Protein AF-A0A7C4NA00-F1 (afdb_monomer_lite)

Secondary structure (DSSP, 8-state):
--HHHHHHHHHHHHHTTHHHHTTTT-SSTT-STT---GGGHHHHHHHHHHHHHHS-HHHHHHHHHHHHHHHGGG--TTS----S--TT-------

Sequence (95 aa):
MTDEIVDAWLDRLFARNLWLDMGRKRPIPHESWFAVAGYFFYYGHYYAALCIELLPPGARGRHCDQLADVLLPLQEKDGSWWDFPLYDYHQQYGT

pLDDT: mean 91.21, std 11.97, range [45.28, 98.5]

Foldseek 3Di:
DDQVVLLVVLVVCLVPVCLLLQQFADADQLPGPNSHHQVCNVVVLVVNLVSLVVHDPVSSPVSVVSSCVPVVVQQDPVRFHGRYDCVPPDP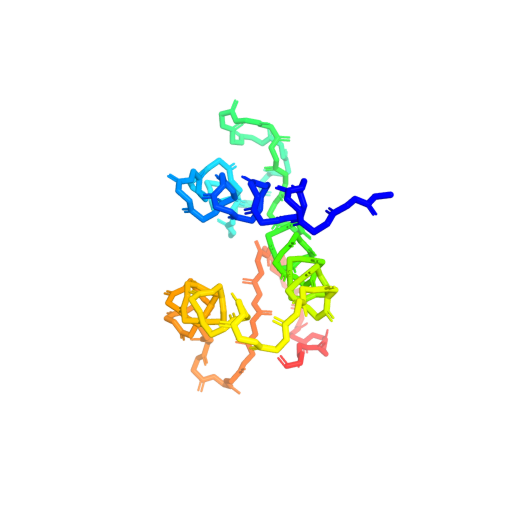DDGD

Structure (mmCIF, N/CA/C/O backbone):
data_AF-A0A7C4NA00-F1
#
_entry.id   AF-A0A7C4NA00-F1
#
loop_
_atom_site.group_PDB
_atom_site.id
_atom_site.type_symbol
_atom_site.label_atom_id
_atom_site.label_alt_id
_atom_site.label_comp_id
_atom_site.label_asym_id
_atom_site.label_entity_id
_atom_site.label_seq_id
_atom_site.pdbx_PDB_ins_code
_atom_site.Cartn_x
_atom_site.Cartn_y
_atom_site.Cartn_z
_atom_site.occupancy
_atom_site.B_iso_or_equiv
_atom_site.auth_seq_id
_atom_site.auth_comp_id
_atom_site.auth_asym_id
_atom_site.auth_atom_id
_atom_site.pdbx_PDB_model_num
ATOM 1 N N . MET A 1 1 ? -11.478 13.899 12.021 1.00 75.19 1 MET A N 1
ATOM 2 C CA . MET A 1 1 ? -11.505 12.626 11.272 1.00 75.19 1 MET A CA 1
ATOM 3 C C . MET A 1 1 ? -12.271 11.636 12.130 1.00 75.19 1 MET A C 1
ATOM 5 O O . MET A 1 1 ? -12.030 11.659 13.328 1.00 75.19 1 MET A O 1
ATOM 9 N N . THR A 1 2 ? -13.233 10.895 11.575 1.00 95.19 2 THR A N 1
ATOM 10 C CA . THR A 1 2 ? -14.045 9.923 12.334 1.00 95.19 2 THR A CA 1
ATOM 11 C C . THR A 1 2 ? -13.667 8.499 11.944 1.00 95.19 2 THR A C 1
ATOM 13 O O . THR A 1 2 ? -13.114 8.297 10.858 1.00 95.19 2 THR A O 1
ATOM 16 N N . ASP A 1 3 ? -13.982 7.532 12.800 1.00 96.75 3 ASP A N 1
ATOM 17 C CA . ASP A 1 3 ? -13.685 6.115 12.569 1.00 96.75 3 ASP A CA 1
ATOM 18 C C . ASP A 1 3 ? -14.352 5.610 11.283 1.00 96.75 3 ASP A C 1
ATOM 20 O O . ASP A 1 3 ? -13.722 4.912 10.494 1.00 96.75 3 ASP A O 1
ATOM 24 N N . GLU A 1 4 ? -15.581 6.052 10.996 1.00 97.31 4 GLU A N 1
ATOM 25 C CA . GLU A 1 4 ? -16.316 5.673 9.783 1.00 97.31 4 GLU A CA 1
ATOM 26 C C . GLU A 1 4 ? -15.622 6.163 8.508 1.00 97.31 4 GLU A C 1
ATOM 28 O O . GLU A 1 4 ? -15.653 5.493 7.477 1.00 97.31 4 GLU A O 1
ATOM 33 N N . ILE A 1 5 ? -14.989 7.340 8.561 1.00 97.81 5 ILE A N 1
ATOM 34 C CA . ILE A 1 5 ? -14.224 7.867 7.428 1.00 97.81 5 ILE A CA 1
ATOM 35 C C . ILE A 1 5 ? -12.970 7.016 7.220 1.00 97.81 5 ILE A C 1
ATOM 37 O O . ILE A 1 5 ? -12.666 6.659 6.084 1.00 97.81 5 ILE A O 1
ATOM 41 N N . VAL A 1 6 ? -12.251 6.687 8.295 1.00 98.00 6 VAL A N 1
ATOM 42 C CA . VAL A 1 6 ? -11.025 5.878 8.221 1.00 98.00 6 VAL A CA 1
ATOM 43 C C . VAL A 1 6 ? -11.327 4.488 7.660 1.00 98.00 6 VAL A C 1
ATOM 45 O O . VAL A 1 6 ? -10.686 4.076 6.693 1.00 98.00 6 VAL A O 1
ATOM 48 N N . ASP A 1 7 ? -12.345 3.818 8.199 1.00 98.12 7 ASP A N 1
ATOM 49 C CA . ASP A 1 7 ? -12.801 2.494 7.763 1.00 98.12 7 ASP A CA 1
ATOM 50 C C . ASP A 1 7 ? -13.182 2.494 6.272 1.00 98.12 7 ASP A C 1
ATOM 52 O O . ASP A 1 7 ? -12.656 1.711 5.479 1.00 98.12 7 ASP A O 1
ATOM 56 N N . ALA A 1 8 ? -13.996 3.467 5.843 1.00 98.12 8 ALA A N 1
ATOM 57 C CA . ALA A 1 8 ? -14.437 3.566 4.454 1.00 98.12 8 ALA A CA 1
ATOM 58 C C . ALA A 1 8 ? -13.284 3.795 3.460 1.00 98.12 8 ALA A C 1
ATOM 60 O O . ALA A 1 8 ? -13.330 3.297 2.330 1.00 98.12 8 ALA A O 1
ATOM 61 N N . TRP A 1 9 ? -12.262 4.573 3.830 1.00 97.69 9 TRP A N 1
ATOM 62 C CA . TRP A 1 9 ? -11.116 4.818 2.949 1.00 97.69 9 TRP A CA 1
ATOM 63 C C . TRP A 1 9 ? -10.122 3.655 2.932 1.00 97.69 9 TRP A C 1
ATOM 65 O O . TRP A 1 9 ? -9.573 3.380 1.863 1.00 97.69 9 TRP A O 1
ATOM 75 N N . LEU A 1 10 ? -9.943 2.936 4.044 1.00 98.06 10 LEU A N 1
ATOM 76 C CA . LEU A 1 10 ? -9.173 1.688 4.071 1.00 98.06 10 LEU A CA 1
ATOM 77 C C . LEU A 1 10 ? -9.830 0.616 3.196 1.00 98.06 10 LEU A C 1
ATOM 79 O O . LEU A 1 10 ? -9.158 0.028 2.348 1.00 98.06 10 LEU A O 1
ATOM 83 N N . ASP A 1 11 ? -11.149 0.438 3.300 1.00 97.81 11 ASP A N 1
ATOM 84 C CA . ASP A 1 11 ? -11.893 -0.487 2.435 1.00 97.81 11 ASP A CA 1
ATOM 85 C C . ASP A 1 11 ? -11.693 -0.156 0.948 1.00 97.81 11 ASP A C 1
ATOM 87 O O . ASP A 1 11 ? -11.438 -1.039 0.125 1.00 97.81 11 ASP A O 1
ATOM 91 N N . ARG A 1 12 ? -11.752 1.130 0.582 1.00 97.56 12 ARG A N 1
ATOM 92 C CA . ARG A 1 12 ? -11.524 1.573 -0.803 1.00 97.56 12 ARG A CA 1
ATOM 93 C C . ARG A 1 12 ? -10.090 1.361 -1.264 1.00 97.56 12 ARG A C 1
ATOM 95 O O . ARG A 1 12 ? -9.902 1.007 -2.429 1.00 97.56 12 ARG A O 1
ATOM 102 N N . LEU A 1 13 ? -9.108 1.593 -0.391 1.00 97.25 13 LEU A N 1
ATOM 103 C CA . LEU A 1 13 ? -7.698 1.370 -0.698 1.00 97.25 13 LEU A CA 1
ATOM 104 C C . LEU A 1 13 ? -7.484 -0.088 -1.105 1.00 97.25 13 LEU A C 1
ATOM 106 O O . LEU A 1 13 ? -7.035 -0.341 -2.222 1.00 97.25 13 LEU A O 1
ATOM 110 N N . PHE A 1 14 ? -7.880 -1.037 -0.255 1.00 97.44 14 PHE A N 1
ATOM 111 C CA . PHE A 1 14 ? -7.667 -2.459 -0.523 1.00 97.44 14 PHE A CA 1
ATOM 112 C C . PHE A 1 14 ? -8.520 -2.968 -1.688 1.00 97.44 14 PHE A C 1
ATOM 114 O O . PHE A 1 14 ? -8.003 -3.648 -2.575 1.00 97.44 14 PHE A O 1
ATOM 121 N N . ALA A 1 15 ? -9.792 -2.563 -1.778 1.00 96.81 15 ALA A N 1
ATOM 122 C CA . ALA A 1 15 ? -10.669 -2.962 -2.882 1.00 96.81 15 ALA A CA 1
ATOM 123 C C . ALA A 1 15 ? -10.189 -2.462 -4.257 1.00 96.81 15 ALA A C 1
ATOM 125 O O . ALA A 1 15 ? -10.605 -2.993 -5.290 1.00 96.81 15 ALA A O 1
ATOM 126 N N . ARG A 1 16 ? -9.354 -1.416 -4.299 1.00 94.88 16 ARG A N 1
ATOM 127 C CA . ARG A 1 16 ? -8.861 -0.802 -5.539 1.00 94.88 16 ARG A CA 1
ATOM 128 C C . ARG A 1 16 ? -7.339 -0.720 -5.614 1.00 94.88 16 ARG A C 1
ATOM 130 O O . ARG A 1 16 ? -6.846 0.030 -6.443 1.00 94.88 16 ARG A O 1
ATOM 137 N N . ASN A 1 17 ? -6.594 -1.526 -4.860 1.00 94.25 17 ASN A N 1
ATOM 138 C CA . ASN A 1 17 ? -5.137 -1.388 -4.722 1.00 94.25 17 ASN A CA 1
ATOM 139 C C . ASN A 1 17 ? -4.342 -1.360 -6.051 1.00 94.25 17 ASN A C 1
ATOM 141 O O . ASN A 1 17 ? -3.259 -0.784 -6.128 1.00 94.25 17 ASN A O 1
ATOM 145 N N . LEU A 1 18 ? -4.898 -1.923 -7.132 1.00 92.94 18 LEU A N 1
ATOM 146 C CA . LEU A 1 18 ? -4.290 -1.945 -8.467 1.00 92.94 18 LEU A CA 1
ATOM 147 C C . LEU A 1 18 ? -3.827 -0.573 -8.984 1.00 92.94 18 LEU A C 1
ATOM 149 O O . LEU A 1 18 ? -2.848 -0.522 -9.724 1.00 92.94 18 LEU A O 1
ATOM 153 N N . TRP A 1 19 ? -4.497 0.532 -8.628 1.00 93.00 19 TRP A N 1
ATOM 154 C CA . TRP A 1 19 ? -4.063 1.861 -9.090 1.00 93.00 19 TRP A CA 1
ATOM 155 C C . TRP A 1 19 ? -2.693 2.260 -8.517 1.00 93.00 19 TRP A C 1
ATOM 157 O O . TRP A 1 19 ? -1.941 2.963 -9.191 1.00 93.00 19 TRP A O 1
ATOM 167 N N . LEU A 1 20 ? -2.366 1.779 -7.313 1.00 92.69 20 LEU A N 1
ATOM 168 C CA . LEU A 1 20 ? -1.094 2.001 -6.628 1.00 92.69 20 LEU A CA 1
ATOM 169 C C . LEU A 1 20 ? -0.051 0.957 -7.061 1.00 92.69 20 LEU A C 1
ATOM 171 O O . LEU A 1 20 ? 1.095 1.300 -7.343 1.00 92.69 20 LEU A O 1
ATOM 175 N N . ASP A 1 21 ? -0.464 -0.307 -7.187 1.00 95.12 21 ASP A N 1
ATOM 176 C CA . ASP A 1 21 ? 0.409 -1.424 -7.576 1.00 95.12 21 ASP A CA 1
ATOM 177 C C . ASP A 1 21 ? 0.955 -1.307 -9.008 1.00 95.12 21 ASP A C 1
ATOM 179 O O . ASP A 1 21 ? 2.091 -1.682 -9.284 1.00 95.12 21 ASP A O 1
ATOM 183 N N . MET A 1 22 ? 0.186 -0.726 -9.932 1.00 95.12 22 MET A N 1
ATOM 184 C CA . MET A 1 22 ? 0.551 -0.654 -11.354 1.00 95.12 22 MET A CA 1
ATOM 185 C C . MET A 1 22 ? 1.886 0.064 -11.628 1.00 95.12 22 MET A C 1
ATOM 187 O O . MET A 1 22 ? 2.536 -0.217 -12.640 1.00 95.12 22 MET A O 1
ATOM 191 N N . GLY A 1 23 ? 2.271 1.011 -10.768 1.00 92.94 23 GLY A N 1
ATOM 192 C CA . GLY A 1 23 ? 3.538 1.742 -10.856 1.00 92.94 23 GLY A CA 1
ATOM 193 C C . GLY A 1 23 ? 4.719 1.036 -10.182 1.00 92.94 23 GLY A C 1
ATOM 194 O O . GLY A 1 23 ? 5.861 1.456 -10.371 1.00 92.94 23 GLY A O 1
ATOM 195 N N . ARG A 1 24 ? 4.479 -0.021 -9.400 1.00 93.38 24 ARG A N 1
ATOM 196 C CA . ARG A 1 24 ? 5.514 -0.720 -8.634 1.00 93.38 24 ARG A CA 1
ATOM 197 C C . ARG A 1 24 ? 6.513 -1.408 -9.570 1.00 93.38 24 ARG A C 1
ATOM 199 O O . ARG A 1 24 ? 6.138 -1.997 -10.581 1.00 93.38 24 ARG A O 1
ATOM 206 N N . LYS A 1 25 ? 7.802 -1.315 -9.229 1.00 91.38 25 LYS A N 1
ATOM 207 C CA . LYS A 1 25 ? 8.966 -1.804 -9.998 1.00 91.38 25 LYS A CA 1
ATOM 208 C C . LYS A 1 25 ? 9.124 -1.205 -11.405 1.00 91.38 25 LYS A C 1
ATOM 210 O O . LYS A 1 25 ? 9.965 -1.677 -12.168 1.00 91.38 25 LYS A O 1
ATOM 215 N N . ARG A 1 26 ? 8.364 -0.168 -11.769 1.00 92.00 26 ARG A N 1
ATOM 216 C CA . ARG A 1 26 ? 8.500 0.487 -13.074 1.00 92.00 26 ARG A CA 1
ATOM 217 C C . ARG A 1 26 ? 9.718 1.419 -13.130 1.00 92.00 26 ARG A C 1
ATOM 219 O O . ARG A 1 26 ? 9.949 2.147 -12.166 1.00 92.00 26 ARG A O 1
ATOM 226 N N . PRO A 1 27 ? 10.487 1.425 -14.235 1.00 90.88 27 PRO A N 1
ATOM 227 C CA . PRO A 1 27 ? 11.704 2.224 -14.378 1.00 90.88 27 PRO A CA 1
ATOM 228 C C . PRO A 1 27 ? 11.472 3.674 -14.798 1.00 90.88 27 PRO A C 1
ATOM 230 O O . PRO A 1 27 ? 12.441 4.427 -14.858 1.00 90.88 27 PRO A O 1
ATOM 233 N N . ILE A 1 28 ? 10.249 4.097 -15.117 1.00 91.88 28 ILE A N 1
ATOM 234 C CA . ILE A 1 28 ? 9.965 5.510 -15.384 1.00 91.88 28 ILE A CA 1
ATOM 235 C C . ILE A 1 28 ? 8.874 5.971 -14.407 1.00 91.88 28 ILE A C 1
ATOM 237 O O . ILE A 1 28 ? 7.768 5.425 -14.414 1.00 91.88 28 ILE A O 1
ATOM 241 N N . PRO A 1 29 ? 9.151 6.964 -13.538 1.00 92.31 29 PRO A N 1
ATOM 242 C CA . PRO A 1 29 ? 8.131 7.557 -12.683 1.00 92.31 29 PRO A CA 1
ATOM 243 C C . PRO A 1 29 ? 6.936 8.046 -13.503 1.00 92.31 29 PRO A C 1
ATOM 245 O O . PRO A 1 29 ? 7.106 8.588 -14.591 1.00 92.31 29 PRO A O 1
ATOM 248 N N . HIS A 1 30 ? 5.729 7.897 -12.957 1.00 94.38 30 HIS A N 1
ATOM 249 C CA . HIS A 1 30 ? 4.495 8.420 -13.553 1.00 94.38 30 HIS A CA 1
ATOM 250 C C . HIS A 1 30 ? 4.131 7.854 -14.943 1.00 94.38 30 HIS A C 1
ATOM 252 O O . HIS A 1 30 ? 3.238 8.389 -15.592 1.00 94.38 30 HIS A O 1
ATOM 258 N N . GLU A 1 31 ? 4.753 6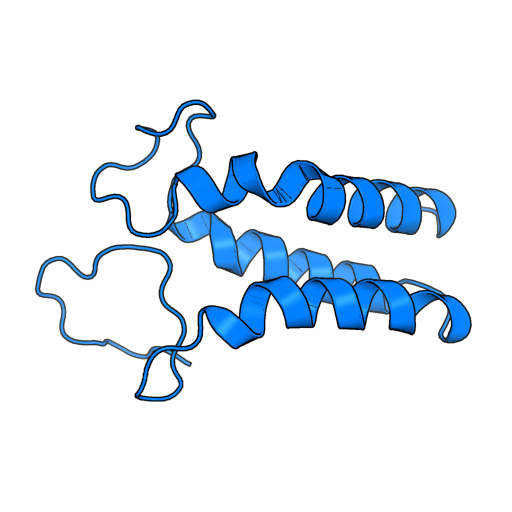.755 -15.389 1.00 95.00 31 GLU A N 1
ATOM 259 C CA . GLU A 1 31 ? 4.421 6.122 -16.678 1.00 95.00 31 GLU A CA 1
ATOM 260 C C . GLU A 1 31 ? 3.201 5.184 -16.619 1.00 95.00 31 GLU A C 1
ATOM 262 O O . GLU A 1 31 ? 2.692 4.739 -17.647 1.00 95.00 31 GLU A O 1
ATOM 267 N N . SER A 1 32 ? 2.752 4.827 -15.412 1.00 93.81 32 SER A N 1
ATOM 268 C CA . SER A 1 32 ? 1.559 4.002 -15.211 1.00 93.81 32 SER A CA 1
ATOM 269 C C . SER A 1 32 ? 0.287 4.766 -15.600 1.00 93.81 32 SER A C 1
ATOM 271 O O . SER A 1 32 ? 0.275 5.993 -15.652 1.00 93.81 32 SER A O 1
ATOM 273 N N . TRP A 1 33 ? -0.823 4.052 -15.825 1.00 94.88 33 TRP A N 1
ATOM 274 C CA . TRP A 1 33 ? -2.099 4.661 -16.237 1.00 94.88 33 TRP A CA 1
ATOM 275 C C . TRP A 1 33 ? -2.586 5.765 -15.287 1.00 94.88 33 TRP A C 1
ATOM 277 O O . TRP A 1 33 ? -3.163 6.760 -15.717 1.00 94.88 33 TRP A O 1
ATOM 287 N N . PHE A 1 34 ? -2.341 5.593 -13.987 1.00 94.88 34 PHE A N 1
ATOM 288 C CA . PHE A 1 34 ? -2.735 6.545 -12.949 1.00 94.88 34 PHE A CA 1
ATOM 289 C C . PHE A 1 34 ? -1.652 7.580 -12.633 1.00 94.88 34 PHE A C 1
ATOM 291 O O . PHE A 1 34 ? -1.811 8.352 -11.692 1.00 94.88 34 PHE A O 1
ATOM 298 N N . ALA A 1 35 ? -0.553 7.593 -13.394 1.00 95.81 35 ALA A N 1
ATOM 299 C CA . ALA A 1 35 ? 0.589 8.474 -13.189 1.00 95.81 35 ALA A CA 1
ATOM 300 C C . ALA A 1 35 ? 1.138 8.428 -11.750 1.00 95.81 35 ALA A C 1
ATOM 302 O O . ALA A 1 35 ? 1.633 9.425 -11.231 1.00 95.81 35 ALA A O 1
ATOM 303 N N . VAL A 1 36 ? 1.079 7.266 -11.094 1.00 94.31 36 VAL A N 1
ATOM 304 C CA . VAL A 1 36 ? 1.706 7.045 -9.784 1.00 94.31 36 VAL A CA 1
ATOM 305 C C . VAL A 1 36 ? 3.100 6.470 -10.001 1.00 94.31 36 VAL A C 1
ATOM 307 O O . VAL A 1 36 ? 3.276 5.534 -10.788 1.00 94.31 36 VAL A O 1
ATOM 310 N N . ALA A 1 37 ? 4.096 7.048 -9.331 1.00 93.00 37 ALA A N 1
ATOM 311 C CA . ALA A 1 37 ? 5.461 6.532 -9.322 1.00 93.00 37 ALA A CA 1
ATOM 312 C C . ALA A 1 37 ? 5.610 5.371 -8.324 1.00 93.00 37 ALA A C 1
ATOM 314 O O . ALA A 1 37 ? 4.941 5.353 -7.292 1.00 93.00 37 ALA A O 1
ATOM 315 N N . GLY A 1 38 ? 6.504 4.421 -8.620 1.00 92.25 38 GLY A N 1
ATOM 316 C CA . GLY A 1 38 ? 6.647 3.190 -7.834 1.00 92.25 38 GLY A CA 1
ATOM 317 C C . GLY A 1 38 ? 6.975 3.415 -6.357 1.00 92.25 38 GLY A C 1
ATOM 318 O O . GLY A 1 38 ? 6.387 2.742 -5.522 1.00 92.25 38 GLY A O 1
ATOM 319 N N . TYR A 1 39 ? 7.790 4.426 -6.027 1.00 90.75 39 TYR A N 1
ATOM 320 C CA . TYR A 1 39 ? 8.197 4.766 -4.650 1.00 90.75 39 TYR A CA 1
ATOM 321 C C . TYR A 1 39 ? 7.061 5.254 -3.727 1.00 90.75 39 TYR A C 1
ATOM 323 O O . TYR A 1 39 ? 7.297 5.592 -2.567 1.00 90.75 39 TYR A O 1
ATOM 331 N N . PHE A 1 40 ? 5.822 5.331 -4.225 1.00 94.19 40 PHE A N 1
ATOM 332 C CA . PHE A 1 40 ? 4.644 5.600 -3.400 1.00 94.19 40 PHE A CA 1
ATOM 333 C C . PHE A 1 40 ? 3.931 4.336 -2.917 1.00 94.19 40 PHE A C 1
ATOM 335 O O . PHE A 1 40 ? 3.026 4.453 -2.088 1.00 94.19 40 PHE A O 1
ATOM 342 N N . PHE A 1 41 ? 4.298 3.146 -3.400 1.00 95.75 41 PHE A N 1
ATOM 343 C CA . PHE A 1 41 ? 3.567 1.928 -3.068 1.00 95.75 41 PHE A CA 1
ATOM 344 C C . PHE A 1 41 ? 3.681 1.594 -1.579 1.00 95.75 41 PHE A C 1
ATOM 346 O O . PHE A 1 41 ? 2.660 1.572 -0.888 1.00 95.75 41 PHE A O 1
ATOM 353 N N . TYR A 1 42 ? 4.891 1.391 -1.049 1.00 96.06 42 TYR A N 1
ATOM 354 C CA . TYR A 1 42 ? 5.040 1.088 0.381 1.00 96.06 42 TYR A CA 1
ATOM 355 C C . TYR A 1 42 ? 4.785 2.309 1.254 1.00 96.06 42 TYR A C 1
ATOM 357 O O . TYR A 1 42 ? 4.246 2.166 2.347 1.00 96.06 42 TYR A O 1
ATOM 365 N N . TYR A 1 43 ? 5.070 3.512 0.752 1.00 95.62 43 TYR A N 1
ATOM 366 C CA . TYR A 1 43 ? 4.706 4.753 1.434 1.00 95.62 43 TYR A CA 1
ATOM 367 C C . TYR A 1 43 ? 3.194 4.829 1.703 1.00 95.62 43 TYR A C 1
ATOM 369 O O . TYR A 1 43 ? 2.774 5.077 2.831 1.00 95.62 43 TYR A O 1
ATOM 377 N N . GLY A 1 44 ? 2.359 4.552 0.696 1.00 96.44 44 GLY A N 1
ATOM 378 C CA . GLY A 1 44 ? 0.904 4.535 0.849 1.00 96.44 44 GLY A CA 1
ATOM 379 C C . GLY A 1 44 ? 0.430 3.476 1.847 1.00 96.44 44 GLY A C 1
ATOM 380 O O . GLY A 1 44 ? -0.386 3.771 2.719 1.00 96.44 44 GLY A O 1
ATOM 381 N N . HIS A 1 45 ? 0.986 2.265 1.773 1.00 97.88 45 HIS A N 1
ATOM 382 C CA . HIS A 1 45 ? 0.634 1.167 2.679 1.00 97.88 45 HIS A CA 1
ATOM 383 C C . HIS A 1 45 ? 1.131 1.378 4.117 1.00 97.88 45 HIS A C 1
ATOM 385 O O . HIS A 1 45 ? 0.463 0.959 5.060 1.00 97.88 45 HIS A O 1
ATOM 391 N N . TYR A 1 46 ? 2.241 2.093 4.311 1.00 97.94 46 TYR A N 1
ATOM 392 C CA . TYR A 1 46 ? 2.695 2.521 5.633 1.00 97.94 46 TYR A CA 1
ATOM 393 C C . TYR A 1 46 ? 1.668 3.447 6.298 1.00 97.94 46 TYR A C 1
ATOM 395 O O . TYR A 1 46 ? 1.256 3.208 7.433 1.00 97.94 46 TYR A O 1
ATOM 403 N N . TYR A 1 47 ? 1.172 4.458 5.579 1.00 98.00 47 TYR A N 1
ATOM 404 C CA . TYR A 1 47 ? 0.109 5.318 6.109 1.00 98.00 47 TYR A CA 1
ATOM 405 C C . TYR A 1 47 ? -1.226 4.585 6.257 1.00 98.00 47 TYR A C 1
ATOM 407 O O . TYR A 1 47 ? -1.980 4.904 7.173 1.00 98.00 47 TYR A O 1
ATOM 415 N N . ALA A 1 48 ? -1.506 3.573 5.432 1.00 98.19 48 ALA A N 1
ATOM 416 C CA . ALA A 1 48 ? -2.647 2.690 5.657 1.00 98.19 48 ALA A CA 1
ATOM 417 C C . ALA A 1 48 ? -2.532 1.958 7.003 1.00 98.19 48 ALA A C 1
ATOM 419 O O . ALA A 1 48 ? -3.494 1.961 7.765 1.00 98.19 48 ALA A O 1
ATOM 420 N N . ALA A 1 49 ? -1.355 1.423 7.348 1.00 98.50 49 ALA A N 1
ATOM 421 C CA . ALA A 1 49 ? -1.110 0.802 8.652 1.00 98.50 49 ALA A CA 1
ATOM 422 C C . ALA A 1 49 ? -1.344 1.782 9.814 1.00 98.50 49 ALA A C 1
ATOM 424 O O . ALA A 1 49 ? -2.020 1.447 10.785 1.00 98.50 49 ALA A O 1
ATOM 425 N N . LEU A 1 50 ? -0.864 3.024 9.690 1.00 98.38 50 LEU A N 1
ATOM 426 C CA . LEU A 1 50 ? -1.129 4.065 10.689 1.00 98.38 50 LEU A CA 1
ATOM 427 C C . LEU A 1 50 ? -2.622 4.400 10.801 1.00 98.38 50 LEU A C 1
ATOM 429 O O . LEU A 1 50 ? -3.119 4.613 11.902 1.00 98.38 50 LEU A O 1
ATOM 433 N N . CYS A 1 51 ? -3.352 4.423 9.685 1.00 98.31 51 CYS A N 1
ATOM 434 C CA . CYS A 1 51 ? -4.801 4.610 9.689 1.00 98.31 51 CYS A CA 1
ATOM 435 C C . CYS A 1 51 ? -5.530 3.451 10.382 1.00 98.31 51 CYS A C 1
ATOM 437 O O . CYS A 1 51 ? -6.479 3.700 11.119 1.00 98.31 51 CYS A O 1
ATOM 439 N N . ILE A 1 52 ? -5.079 2.205 10.212 1.00 98.50 52 ILE A N 1
ATOM 440 C CA . ILE A 1 52 ? -5.645 1.047 10.925 1.00 98.50 52 ILE A CA 1
ATOM 441 C C . ILE A 1 52 ? -5.513 1.232 12.443 1.00 98.50 52 ILE A C 1
ATOM 443 O O . ILE A 1 52 ? -6.461 0.962 13.179 1.00 98.50 52 ILE A O 1
ATOM 447 N N . GLU A 1 53 ? -4.390 1.771 12.920 1.00 98.06 53 GLU A N 1
ATOM 448 C CA . GLU A 1 53 ? -4.178 2.065 14.344 1.00 98.06 53 GLU A CA 1
AT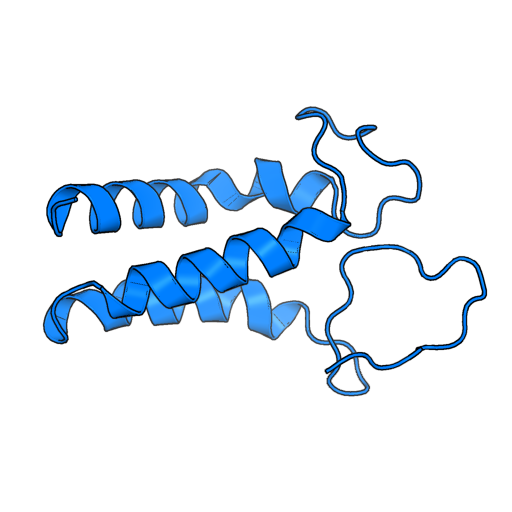OM 449 C C . GLU A 1 53 ? -5.115 3.146 14.910 1.00 98.06 53 GLU A C 1
ATOM 451 O O . GLU A 1 53 ? -5.290 3.226 16.128 1.00 98.06 53 GLU A O 1
ATOM 456 N N . LEU A 1 54 ? -5.761 3.949 14.061 1.00 97.56 54 LEU A N 1
ATOM 457 C CA . LEU A 1 54 ? -6.766 4.924 14.497 1.00 97.56 54 LEU A CA 1
ATOM 458 C C . LEU A 1 54 ? -8.129 4.285 14.782 1.00 97.56 54 LEU A C 1
ATOM 460 O O . LEU A 1 54 ? -8.919 4.872 15.515 1.00 97.56 54 LEU A O 1
ATOM 464 N N . LEU A 1 55 ? -8.409 3.097 14.240 1.00 98.06 55 LEU A N 1
ATOM 465 C CA . LEU A 1 55 ? -9.689 2.422 14.440 1.00 98.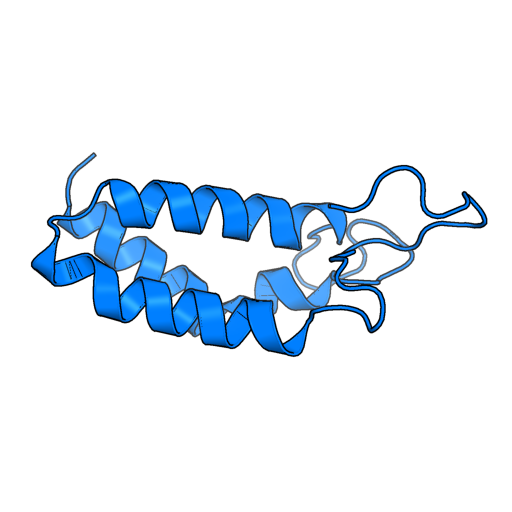06 55 LEU A CA 1
ATOM 466 C C . LEU A 1 55 ? -9.813 1.827 15.856 1.00 98.06 55 LEU A C 1
ATOM 468 O O . LEU A 1 55 ? -8.802 1.471 16.482 1.00 98.06 55 LEU A O 1
ATOM 472 N N . PRO A 1 56 ? -11.047 1.615 16.354 1.00 97.19 56 PRO A N 1
ATOM 473 C CA . PRO A 1 56 ? -11.287 0.837 17.563 1.00 97.19 56 PRO A CA 1
ATOM 474 C C . PRO A 1 56 ? -10.690 -0.574 17.440 1.00 97.19 56 PRO A C 1
ATOM 476 O O . PRO A 1 56 ? -10.774 -1.168 16.363 1.00 97.19 56 PRO A O 1
ATOM 479 N N . PRO A 1 57 ? -10.151 -1.174 18.520 1.00 96.44 57 PRO A N 1
ATOM 480 C CA . PRO A 1 57 ? -9.456 -2.465 18.452 1.00 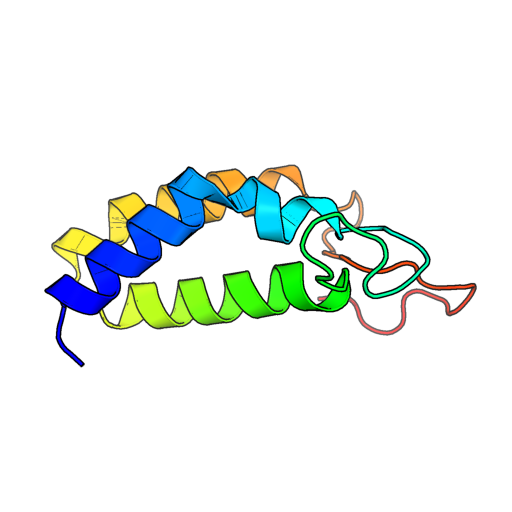96.44 57 PRO A CA 1
ATOM 481 C C . PRO A 1 57 ? -10.235 -3.588 17.747 1.00 96.44 57 PRO A C 1
ATOM 483 O O . PRO A 1 57 ? -9.645 -4.372 17.011 1.00 96.44 57 PRO A O 1
ATOM 486 N N . GLY A 1 58 ? -11.562 -3.637 17.915 1.00 95.75 58 GLY A N 1
ATOM 487 C CA . GLY A 1 58 ? -12.419 -4.645 17.281 1.00 95.75 58 GLY A CA 1
ATOM 488 C C . GLY A 1 58 ? -12.578 -4.506 15.760 1.00 95.75 58 GLY A C 1
ATOM 489 O O . GLY A 1 58 ? -12.977 -5.469 15.115 1.00 95.75 58 GLY A O 1
ATOM 490 N N . ALA A 1 59 ? -12.258 -3.345 15.181 1.00 95.06 59 ALA A N 1
ATOM 491 C CA . ALA A 1 59 ? -12.385 -3.076 13.745 1.00 95.06 59 ALA A CA 1
ATOM 492 C C . ALA A 1 59 ? -11.064 -3.250 12.969 1.00 95.06 59 ALA A C 1
ATOM 494 O O . ALA A 1 59 ? -11.072 -3.340 11.744 1.00 95.06 59 ALA A O 1
ATOM 495 N N . ARG A 1 60 ? -9.921 -3.340 13.664 1.00 98.06 60 ARG A N 1
ATOM 496 C CA . ARG A 1 60 ? -8.588 -3.373 13.032 1.00 98.06 60 ARG A CA 1
ATOM 497 C C . ARG A 1 60 ? -8.302 -4.663 12.275 1.00 98.06 60 ARG A C 1
ATOM 499 O O . ARG A 1 60 ? -7.711 -4.611 11.203 1.00 98.06 60 ARG A O 1
ATOM 506 N N . GLY A 1 61 ? -8.729 -5.804 12.827 1.00 98.12 61 GLY A N 1
ATOM 507 C CA . GLY A 1 61 ? -8.337 -7.137 12.350 1.00 98.12 61 GLY A CA 1
ATOM 508 C C . GLY A 1 61 ? -8.561 -7.331 10.851 1.00 98.12 61 GLY A C 1
ATOM 509 O O . GLY A 1 61 ? -7.631 -7.686 10.138 1.00 98.12 61 GLY A O 1
ATOM 510 N N . ARG A 1 62 ? -9.750 -6.955 10.358 1.00 97.62 62 ARG A N 1
ATOM 511 C CA . ARG A 1 62 ? -10.096 -7.024 8.930 1.00 97.62 62 ARG A CA 1
ATOM 512 C C . ARG A 1 62 ? -9.075 -6.310 8.039 1.00 97.62 62 ARG A C 1
ATOM 514 O O . ARG A 1 62 ? -8.683 -6.845 7.008 1.00 97.62 62 ARG A O 1
ATOM 521 N N . HIS A 1 63 ? -8.663 -5.102 8.416 1.00 98.44 63 HIS A N 1
ATOM 522 C CA . HIS A 1 63 ? -7.731 -4.313 7.615 1.00 98.44 63 HIS A CA 1
ATOM 523 C C . HIS A 1 63 ? -6.277 -4.751 7.797 1.00 98.44 63 HIS A C 1
ATOM 525 O O . HIS A 1 63 ? -5.498 -4.641 6.853 1.00 98.44 63 HIS A O 1
ATOM 531 N N . 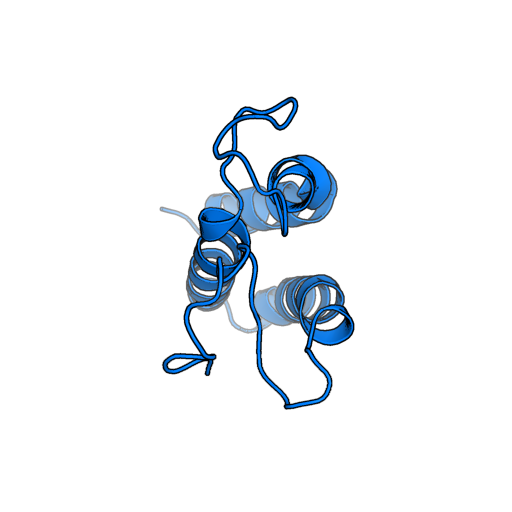CYS A 1 64 ? -5.909 -5.278 8.969 1.00 98.44 64 CYS A N 1
ATOM 532 C CA . CYS A 1 64 ? -4.610 -5.921 9.166 1.00 98.44 64 CYS A CA 1
ATOM 533 C C . CYS A 1 64 ? -4.443 -7.119 8.225 1.00 98.44 64 CYS A C 1
ATOM 535 O O . CYS A 1 64 ? -3.402 -7.236 7.582 1.00 98.44 64 CYS A O 1
ATOM 537 N N . ASP A 1 65 ? -5.476 -7.957 8.102 1.00 98.44 65 ASP A N 1
ATOM 538 C CA . ASP A 1 65 ? -5.467 -9.119 7.207 1.00 98.44 65 ASP A CA 1
ATOM 539 C C . ASP A 1 65 ? -5.332 -8.677 5.742 1.00 98.44 65 ASP A C 1
ATOM 541 O O . ASP A 1 65 ? -4.456 -9.155 5.026 1.00 98.44 65 ASP A O 1
ATOM 545 N N . GLN A 1 66 ? -6.112 -7.676 5.316 1.00 98.25 66 GLN A N 1
ATOM 546 C CA . GLN A 1 66 ? -6.005 -7.103 3.966 1.00 98.25 66 GLN A CA 1
ATOM 547 C C . GLN A 1 66 ? -4.615 -6.513 3.681 1.00 98.25 66 GLN A C 1
ATOM 549 O O . GLN A 1 66 ? -4.091 -6.661 2.577 1.00 98.25 66 GLN A O 1
ATOM 554 N N . LEU A 1 67 ? -4.003 -5.843 4.661 1.00 98.44 67 LEU A N 1
ATOM 555 C CA . LEU A 1 67 ? -2.654 -5.300 4.521 1.00 98.44 67 LEU A CA 1
ATOM 556 C C . LEU A 1 67 ? -1.612 -6.418 4.402 1.00 98.44 67 LEU A C 1
ATOM 558 O O . LEU A 1 67 ? -0.707 -6.325 3.571 1.00 98.44 67 LEU A O 1
ATOM 562 N N . ALA A 1 68 ? -1.749 -7.477 5.200 1.00 98.25 68 ALA A N 1
ATOM 563 C CA . ALA A 1 68 ? -0.875 -8.643 5.151 1.00 98.25 68 ALA A CA 1
ATOM 564 C C . ALA A 1 68 ? -0.976 -9.370 3.801 1.00 98.25 68 ALA A C 1
ATOM 566 O O . ALA A 1 68 ? 0.058 -9.680 3.206 1.00 98.25 68 ALA A O 1
ATOM 567 N N . ASP A 1 69 ? -2.190 -9.552 3.279 1.00 97.75 69 ASP A N 1
ATOM 568 C CA . ASP A 1 69 ? -2.442 -10.161 1.967 1.00 97.75 69 ASP A CA 1
ATOM 569 C C . ASP A 1 69 ? -1.774 -9.385 0.823 1.00 97.75 69 ASP A C 1
ATOM 571 O O . ASP A 1 69 ? -1.354 -9.979 -0.172 1.00 97.75 69 ASP A O 1
ATOM 575 N N . VAL A 1 70 ? -1.646 -8.061 0.956 1.00 97.06 70 VAL A N 1
ATOM 576 C CA . VAL A 1 70 ? -0.943 -7.230 -0.027 1.00 97.06 70 VAL A CA 1
ATOM 577 C C . VAL A 1 70 ? 0.569 -7.287 0.159 1.00 97.06 70 VAL A C 1
ATOM 579 O O . VAL A 1 70 ? 1.288 -7.431 -0.826 1.00 97.06 70 VAL A O 1
ATOM 582 N N . LEU A 1 71 ? 1.076 -7.126 1.383 1.00 97.06 71 LEU A N 1
ATOM 583 C CA . LEU A 1 71 ? 2.507 -6.907 1.609 1.00 97.06 71 LEU A CA 1
ATOM 584 C C . LEU A 1 71 ? 3.319 -8.200 1.683 1.00 97.06 71 LEU A C 1
ATOM 586 O O . LEU A 1 71 ? 4.411 -8.250 1.114 1.00 97.06 71 LEU A O 1
ATOM 590 N N . LEU A 1 72 ? 2.820 -9.243 2.352 1.00 97.25 72 LEU A N 1
ATOM 591 C CA . LEU A 1 72 ? 3.596 -10.467 2.589 1.00 97.25 72 LEU A CA 1
ATOM 592 C C . LEU A 1 72 ? 4.034 -11.174 1.295 1.00 97.25 72 LEU A C 1
ATOM 594 O O . LEU A 1 72 ? 5.193 -11.582 1.224 1.00 97.25 72 LEU A O 1
ATOM 598 N N . PRO A 1 73 ? 3.202 -11.274 0.237 1.00 97.00 73 PRO A N 1
ATOM 599 C CA . PRO A 1 73 ? 3.635 -11.883 -1.023 1.00 97.00 73 PRO A CA 1
ATOM 600 C C . PRO A 1 73 ? 4.705 -11.081 -1.778 1.00 97.00 73 PRO A C 1
ATOM 602 O O . PRO A 1 73 ? 5.285 -11.594 -2.733 1.00 97.00 73 PRO A O 1
ATOM 605 N N . LEU A 1 74 ? 4.930 -9.819 -1.399 1.00 95.50 74 LEU A N 1
ATOM 606 C CA . LEU A 1 74 ? 5.851 -8.900 -2.072 1.00 95.50 74 LEU A CA 1
ATOM 607 C C . LEU A 1 74 ? 7.232 -8.832 -1.412 1.00 95.50 74 LEU A C 1
ATOM 609 O O . LEU A 1 74 ? 8.077 -8.071 -1.883 1.00 95.50 74 LEU A O 1
ATOM 613 N N . GLN A 1 75 ? 7.450 -9.598 -0.339 1.00 96.00 75 GLN A N 1
ATOM 614 C CA . GLN A 1 75 ? 8.744 -9.673 0.326 1.00 96.00 75 GLN A CA 1
ATOM 615 C C . GLN A 1 75 ? 9.786 -10.294 -0.608 1.00 96.00 75 GLN A C 1
ATOM 617 O O . GLN A 1 75 ? 9.564 -11.347 -1.213 1.00 96.00 75 GLN A O 1
ATOM 622 N N . GLU A 1 76 ? 10.943 -9.653 -0.711 1.00 91.88 76 GLU A N 1
ATOM 623 C CA . GLU A 1 76 ? 12.083 -10.192 -1.441 1.00 91.88 76 GLU A CA 1
ATOM 624 C C . GLU A 1 76 ? 12.713 -11.366 -0.671 1.00 91.88 76 GLU A C 1
ATOM 626 O O . GLU A 1 76 ? 12.521 -11.544 0.532 1.00 91.88 76 GLU A O 1
ATOM 631 N N . LYS A 1 77 ? 13.517 -12.188 -1.354 1.00 92.19 77 LYS A N 1
ATOM 632 C CA . LYS A 1 77 ? 14.141 -13.382 -0.742 1.00 92.19 77 LYS A CA 1
ATOM 633 C C . LYS A 1 77 ? 15.071 -13.068 0.433 1.00 92.19 77 LYS A C 1
ATOM 635 O O . LYS A 1 77 ? 15.327 -13.947 1.250 1.00 92.19 77 LYS A O 1
ATOM 640 N N . ASP A 1 78 ? 15.617 -11.859 0.469 1.00 90.12 78 ASP A N 1
ATOM 641 C CA . ASP A 1 78 ? 16.490 -11.365 1.535 1.00 90.12 78 ASP A CA 1
ATOM 642 C C . ASP A 1 78 ? 15.718 -10.728 2.702 1.00 90.12 78 ASP A C 1
ATOM 644 O O . ASP A 1 78 ? 16.331 -10.291 3.672 1.00 90.12 78 ASP A O 1
ATOM 648 N N . GLY A 1 79 ? 14.386 -10.711 2.627 1.00 92.12 79 GLY A N 1
ATOM 649 C CA . GLY A 1 79 ? 13.506 -10.150 3.642 1.00 92.12 79 GLY A CA 1
ATOM 650 C C . GLY A 1 79 ? 13.115 -8.693 3.407 1.00 92.12 79 GLY A C 1
ATOM 651 O O . GLY A 1 79 ? 12.236 -8.214 4.120 1.00 92.12 79 GLY A O 1
ATOM 652 N N . SER A 1 80 ? 13.708 -8.014 2.421 1.00 91.00 80 SER A N 1
ATOM 653 C CA . SER A 1 80 ? 13.442 -6.600 2.150 1.00 91.00 80 SER A CA 1
ATOM 654 C C . SER A 1 80 ? 12.173 -6.363 1.325 1.00 91.00 80 SER A C 1
ATOM 656 O O . SER A 1 80 ? 11.617 -7.277 0.710 1.00 91.00 80 SER A O 1
ATOM 658 N N . TRP A 1 81 ? 11.733 -5.105 1.264 1.00 92.38 81 TRP A N 1
ATOM 659 C CA . TRP A 1 81 ? 10.692 -4.639 0.344 1.00 92.38 81 TRP A CA 1
ATOM 660 C C . TRP A 1 81 ? 11.185 -3.449 -0.483 1.00 92.38 81 TRP A C 1
ATOM 662 O O . TRP A 1 81 ? 11.634 -2.442 0.056 1.00 92.38 81 TRP A O 1
ATOM 672 N N . TRP A 1 82 ? 11.048 -3.543 -1.810 1.00 89.25 82 TRP A N 1
ATOM 673 C CA . TRP A 1 82 ? 11.444 -2.479 -2.745 1.00 89.25 82 TRP A CA 1
ATOM 674 C C . TRP A 1 82 ? 10.388 -2.251 -3.816 1.00 89.25 82 TRP A C 1
ATOM 676 O O . TRP A 1 82 ? 9.950 -3.199 -4.467 1.00 89.25 82 TRP A O 1
ATOM 686 N N . ASP A 1 83 ? 9.944 -1.017 -4.004 1.00 89.69 83 ASP A N 1
ATOM 687 C CA . ASP A 1 83 ? 8.882 -0.665 -4.953 1.00 89.69 83 ASP A CA 1
ATOM 688 C C . ASP A 1 83 ? 9.397 0.106 -6.172 1.00 89.69 83 ASP A C 1
ATOM 690 O O . ASP A 1 83 ? 8.647 0.307 -7.131 1.00 89.69 83 ASP A O 1
ATOM 694 N N . PHE A 1 84 ? 10.686 0.448 -6.195 1.00 84.75 84 PHE A N 1
ATOM 695 C CA . PHE A 1 84 ? 11.324 1.177 -7.283 1.00 84.75 84 PHE A CA 1
ATOM 696 C C . PHE A 1 84 ? 12.658 0.534 -7.707 1.00 84.75 84 PHE A C 1
ATOM 698 O O . PHE A 1 84 ? 13.337 -0.061 -6.865 1.00 84.75 84 PHE A O 1
ATOM 705 N N . PRO A 1 85 ? 13.037 0.585 -9.001 1.00 80.06 85 PRO A N 1
ATOM 706 C CA . PRO A 1 85 ? 14.308 0.033 -9.460 1.00 80.06 85 PRO A CA 1
ATOM 707 C C . PRO A 1 85 ? 15.501 0.745 -8.830 1.00 80.06 85 PRO A C 1
ATOM 709 O O . PRO A 1 85 ? 15.500 1.961 -8.663 1.00 80.06 85 PRO A O 1
ATOM 712 N N . LEU A 1 86 ? 16.541 -0.027 -8.528 1.00 72.31 86 LEU A N 1
ATOM 713 C CA . LEU A 1 86 ? 17.733 0.479 -7.857 1.00 72.31 86 LEU A CA 1
ATOM 714 C C . LEU A 1 86 ? 18.774 1.086 -8.815 1.00 72.31 86 LEU A C 1
ATOM 716 O O . LEU A 1 86 ? 19.765 1.582 -8.323 1.00 72.31 86 LEU A O 1
ATOM 720 N N . TYR A 1 87 ? 18.586 1.073 -10.146 1.00 65.44 87 TYR A N 1
ATOM 721 C CA . TYR A 1 87 ? 19.521 1.624 -11.162 1.00 65.44 87 TYR A CA 1
ATOM 722 C C . TYR A 1 87 ? 21.019 1.471 -10.819 1.00 65.44 87 TYR A C 1
ATOM 724 O O . TYR A 1 87 ? 21.763 2.449 -10.813 1.00 65.44 87 TYR A O 1
ATOM 732 N N . ASP A 1 88 ? 21.449 0.252 -10.487 1.00 62.72 88 ASP A N 1
ATOM 733 C CA . ASP A 1 88 ? 22.826 -0.080 -10.080 1.00 62.72 88 ASP A CA 1
ATOM 734 C C . ASP A 1 88 ? 23.349 0.602 -8.797 1.00 62.72 88 ASP A C 1
ATOM 736 O O . ASP A 1 88 ? 24.498 0.386 -8.404 1.00 62.72 88 ASP A O 1
ATOM 740 N N . TYR A 1 89 ? 22.513 1.337 -8.059 1.00 57.47 89 TYR A N 1
ATOM 741 C CA . TYR A 1 89 ? 22.735 1.540 -6.634 1.00 57.47 89 TYR A CA 1
ATOM 742 C C . TYR A 1 89 ? 22.642 0.158 -5.968 1.00 57.47 89 TYR A C 1
ATOM 744 O O . TYR A 1 89 ? 21.629 -0.535 -6.066 1.00 57.47 89 TYR A O 1
ATOM 752 N N . HIS A 1 90 ? 23.715 -0.294 -5.311 1.00 60.09 90 HIS A N 1
ATOM 753 C CA . HIS A 1 90 ? 23.634 -1.443 -4.400 1.00 60.09 90 HIS A CA 1
ATOM 754 C C . HIS A 1 90 ? 22.441 -1.255 -3.447 1.00 60.09 90 HIS A C 1
ATOM 756 O O . HIS A 1 90 ? 22.078 -0.111 -3.184 1.00 60.09 90 HIS A O 1
ATOM 762 N N . GLN A 1 91 ? 21.846 -2.335 -2.920 1.00 59.53 91 GLN A N 1
ATOM 763 C CA . GLN A 1 91 ? 20.793 -2.248 -1.894 1.00 59.53 91 GLN A CA 1
ATOM 764 C C . GLN A 1 91 ? 21.291 -1.422 -0.697 1.00 59.53 91 GLN A C 1
ATOM 766 O O . GLN A 1 91 ? 21.914 -1.926 0.235 1.00 59.53 91 GLN A O 1
ATOM 771 N N . GLN A 1 92 ? 21.058 -0.119 -0.745 1.00 56.34 92 GLN A N 1
ATOM 772 C CA . GLN A 1 92 ? 21.425 0.819 0.293 1.00 56.34 92 GLN A CA 1
ATOM 773 C C . GLN A 1 92 ? 20.230 0.864 1.233 1.00 56.34 92 GLN A C 1
ATOM 775 O O . GLN A 1 92 ? 19.285 1.610 1.012 1.00 56.34 92 GLN A O 1
ATOM 780 N N . TYR A 1 93 ? 20.288 0.028 2.269 1.00 55.03 93 TYR A N 1
ATOM 781 C CA . TYR A 1 93 ? 19.406 0.098 3.437 1.00 55.03 93 TYR A CA 1
ATOM 782 C C . TYR A 1 93 ? 17.916 -0.142 3.143 1.00 55.03 93 TYR A C 1
ATOM 784 O O . TYR A 1 93 ? 17.066 0.676 3.486 1.00 55.03 93 TYR A O 1
ATOM 792 N N . GLY A 1 94 ? 17.594 -1.291 2.545 1.00 52.69 94 GLY A N 1
ATOM 793 C CA . GLY A 1 94 ? 16.228 -1.818 2.601 1.00 52.69 94 GLY A CA 1
ATOM 794 C C . GLY A 1 94 ? 15.973 -2.379 3.994 1.00 52.69 94 GLY A C 1
ATOM 795 O O . GLY A 1 94 ? 16.820 -3.110 4.506 1.00 52.69 94 GLY A O 1
ATOM 796 N N . THR A 1 95 ? 14.864 -1.991 4.619 1.00 45.28 95 THR A N 1
ATOM 797 C CA . THR A 1 95 ? 14.364 -2.627 5.849 1.00 45.28 95 THR A CA 1
ATOM 798 C C . THR A 1 95 ? 13.863 -4.029 5.573 1.00 45.28 95 THR A C 1
ATOM 800 O O . THR A 1 95 ? 13.191 -4.179 4.523 1.00 45.28 95 THR A O 1
#

Radius of gyration: 14.59 Å; chains: 1; bounding box: 40×26×35 Å